Protein AF-A0AAW2T4B8-F1 (afdb_monomer_lite)

pLDDT: mean 74.79, std 23.9, range [29.56, 98.0]

Organism: Sesamum radiatum (NCBI:txid300843)

InterPro domains:
  IPR000860 Porphobilinogen deaminase [PTHR11557] (25-118)
  IPR022418 Porphobilinogen deaminase, C-terminal [PF03900] (37-109)
  IPR036803 Porphobilinogen deaminase, C-terminal domain superfamily [G3DSA:3.30.160.40] (32-118)
  IPR036803 Porphobilinogen deaminase, C-terminal domain superfamily [SSF54782] (31-118)

Sequence (119 aa):
INNQGFLGVFWGKSRLIEVFLLQSAYLASLNHEETRLAVACERAFLEKLEGPCRTPIAGYAHRDEDGNCIFKALVASPDGSRVLETSRRGPCAFDDMIKMGVDAGEELLSRAGPGFFNQ

Secondary structure (DSSP, 8-state):
---------B--SSS------S--SSGGGG--HHHHHHHHHHHHHHHHH---TT--EEEEEEE-TTS-EEEEEEEE-TTSS-EEEEEEEE---HHHHHHHHHHHHHHHHHHH-TTGGG-

Structure (mmCIF, N/CA/C/O backbone):
data_AF-A0AAW2T4B8-F1
#
_entry.id   AF-A0AAW2T4B8-F1
#
loop_
_atom_site.group_PDB
_atom_site.id
_atom_site.type_symbol
_atom_site.label_atom_id
_atom_site.label_alt_id
_atom_site.label_comp_id
_atom_site.label_asym_id
_atom_site.label_entity_id
_atom_site.label_seq_id
_atom_site.pdbx_PDB_ins_code
_atom_site.Cartn_x
_atom_site.Cartn_y
_atom_site.Cartn_z
_atom_site.occupancy
_atom_site.B_iso_or_equiv
_atom_site.auth_seq_id
_atom_site.auth_comp_id
_atom_site.auth_asym_id
_atom_site.auth_atom_id
_atom_site.pdbx_PDB_model_num
ATOM 1 N N . ILE A 1 1 ? 23.774 17.857 5.048 1.00 36.50 1 ILE A N 1
ATOM 2 C CA . ILE A 1 1 ? 23.460 17.264 3.727 1.00 36.50 1 ILE A CA 1
ATOM 3 C C . ILE A 1 1 ? 22.198 16.463 3.981 1.00 36.50 1 ILE A C 1
ATOM 5 O O . ILE A 1 1 ? 22.265 15.325 4.416 1.00 36.50 1 ILE A O 1
ATOM 9 N N . ASN A 1 2 ? 21.071 17.172 3.964 1.00 29.56 2 ASN A N 1
ATOM 10 C CA . ASN A 1 2 ? 19.817 16.733 4.566 1.00 29.56 2 ASN A CA 1
ATOM 11 C C . ASN A 1 2 ? 18.830 16.548 3.418 1.00 29.56 2 ASN A C 1
ATOM 13 O O . ASN A 1 2 ? 18.479 17.542 2.789 1.00 29.56 2 ASN A O 1
ATOM 17 N N . ASN A 1 3 ? 18.393 15.320 3.148 1.00 30.72 3 ASN A N 1
ATOM 18 C CA . ASN A 1 3 ? 17.196 15.098 2.345 1.00 30.72 3 ASN A CA 1
ATOM 19 C C . ASN A 1 3 ? 16.216 14.289 3.195 1.00 30.72 3 ASN A C 1
ATOM 21 O O . ASN A 1 3 ? 16.341 13.077 3.345 1.00 30.72 3 ASN A O 1
ATOM 25 N N . GLN A 1 4 ? 15.336 15.029 3.865 1.00 36.84 4 GLN A N 1
ATOM 26 C CA . GLN A 1 4 ? 14.303 14.522 4.758 1.00 36.84 4 GLN A CA 1
ATOM 27 C C . GLN A 1 4 ? 13.240 13.823 3.901 1.00 36.84 4 GLN A C 1
ATOM 29 O O . GLN A 1 4 ? 12.682 14.437 2.991 1.00 36.84 4 GLN A O 1
ATOM 34 N N . GLY A 1 5 ? 12.970 12.549 4.188 1.00 35.06 5 GLY A N 1
ATOM 35 C CA . GLY A 1 5 ? 11.849 11.816 3.610 1.00 35.06 5 GLY A CA 1
ATOM 36 C C . GLY A 1 5 ? 10.524 12.448 4.034 1.00 35.06 5 GLY A C 1
ATOM 37 O O . GLY A 1 5 ? 10.289 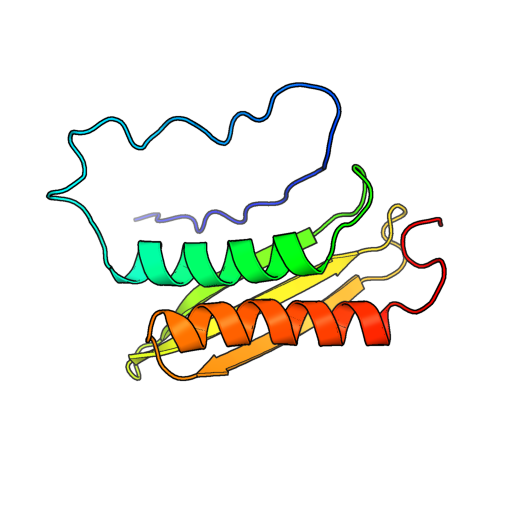12.682 5.219 1.00 35.06 5 GLY A O 1
ATOM 38 N N . PHE A 1 6 ? 9.667 12.749 3.063 1.00 31.91 6 PHE A N 1
ATOM 39 C CA . PHE A 1 6 ? 8.321 13.250 3.317 1.00 31.91 6 PHE A CA 1
ATOM 40 C C . PHE A 1 6 ? 7.401 12.060 3.614 1.00 31.91 6 PHE A C 1
ATOM 42 O O . PHE A 1 6 ? 7.073 11.281 2.725 1.00 31.91 6 PHE A O 1
ATOM 49 N N . LEU A 1 7 ? 7.008 11.905 4.879 1.00 36.38 7 LEU A N 1
ATOM 50 C CA . LEU A 1 7 ? 5.982 10.960 5.315 1.00 36.38 7 LEU A CA 1
ATOM 51 C C . LEU A 1 7 ? 4.624 11.681 5.226 1.00 36.38 7 LEU A C 1
ATOM 53 O O . LEU A 1 7 ? 4.324 12.547 6.047 1.00 36.38 7 LEU A O 1
ATOM 57 N N . GLY A 1 8 ? 3.831 11.398 4.193 1.00 40.66 8 GLY A N 1
ATOM 58 C CA . GLY A 1 8 ? 2.499 11.983 4.030 1.00 40.66 8 GLY A CA 1
ATOM 59 C C . GLY A 1 8 ? 1.464 11.249 4.883 1.00 40.66 8 GLY A C 1
ATOM 60 O O . GLY A 1 8 ? 1.119 10.112 4.582 1.00 40.66 8 GLY A O 1
ATOM 61 N N . VAL A 1 9 ? 0.954 11.891 5.936 1.00 36.97 9 VAL A N 1
ATOM 62 C CA . VAL A 1 9 ? -0.211 11.422 6.706 1.00 36.97 9 VAL A CA 1
ATOM 63 C C . VAL A 1 9 ? -1.426 12.216 6.226 1.00 36.97 9 VAL A C 1
ATOM 65 O O . VAL A 1 9 ? -1.450 13.436 6.377 1.00 36.97 9 VAL A O 1
ATOM 68 N N . PHE A 1 10 ? -2.429 11.553 5.645 1.00 36.44 10 PHE A N 1
ATOM 69 C CA . PHE A 1 10 ? -3.663 12.206 5.194 1.00 36.44 10 PHE A CA 1
ATOM 70 C C . PHE A 1 10 ? -4.830 11.918 6.150 1.00 36.44 10 PHE A C 1
ATOM 72 O O . PHE A 1 10 ? -5.087 10.774 6.512 1.00 36.44 10 PHE A O 1
ATOM 79 N N . TRP A 1 11 ? -5.548 12.977 6.537 1.00 30.56 11 TRP A N 1
ATOM 80 C CA . TRP A 1 11 ? -6.838 12.947 7.238 1.00 30.56 11 TRP A CA 1
ATOM 81 C C . TRP A 1 11 ? -7.934 13.355 6.241 1.00 30.56 11 TRP A C 1
ATOM 83 O O . TRP A 1 11 ? -7.798 14.359 5.543 1.00 30.56 11 TRP A O 1
ATOM 93 N N . GLY A 1 12 ? -9.014 12.586 6.127 1.00 35.47 12 GLY A N 1
ATOM 94 C CA . GLY A 1 12 ? -10.098 12.857 5.181 1.00 35.47 12 GLY A CA 1
ATOM 95 C C . GLY A 1 12 ? -11.135 13.930 5.588 1.00 35.47 12 GLY A C 1
ATOM 96 O O . GLY A 1 12 ? -11.140 14.519 6.667 1.00 35.47 12 GLY A O 1
ATOM 97 N N . LYS A 1 13 ? -12.033 14.179 4.626 1.00 45.03 13 LYS A N 1
ATOM 98 C CA . LYS A 1 13 ? -12.931 15.326 4.362 1.00 45.03 13 LYS A CA 1
ATOM 99 C C . LYS A 1 13 ? -13.627 16.031 5.541 1.00 45.03 13 LYS A C 1
ATOM 101 O O . LYS A 1 13 ? -14.573 15.528 6.143 1.00 45.03 13 LYS A O 1
ATOM 106 N N . SER A 1 14 ? -13.360 17.334 5.640 1.00 38.16 14 SER A N 1
ATOM 107 C CA . SER A 1 14 ? -14.323 18.402 5.290 1.00 38.16 14 SER A CA 1
ATOM 108 C C . SER A 1 14 ? -13.642 19.768 5.385 1.00 38.16 14 SER A C 1
ATOM 110 O O . SER A 1 14 ? -13.844 20.499 6.350 1.00 38.16 14 SER A O 1
ATOM 112 N N . ARG A 1 15 ? -12.804 20.069 4.386 1.00 35.19 15 ARG A N 1
ATOM 113 C CA . ARG A 1 15 ? -12.400 21.390 3.862 1.00 35.19 15 ARG A CA 1
ATOM 114 C C . ARG A 1 15 ? -11.106 21.180 3.074 1.00 35.19 15 ARG A C 1
ATOM 116 O O . ARG A 1 15 ? -10.115 20.759 3.644 1.00 35.19 15 ARG A O 1
ATOM 123 N N . LEU A 1 16 ? -11.184 21.479 1.778 1.00 31.80 16 LEU A N 1
ATOM 124 C CA . LEU A 1 16 ? -10.081 21.627 0.827 1.00 31.80 16 LEU A CA 1
ATOM 125 C C . LEU A 1 16 ? -9.227 20.371 0.580 1.00 31.80 16 LEU A C 1
ATOM 127 O O . LEU A 1 16 ? -8.310 20.030 1.315 1.00 31.80 16 LEU A O 1
ATOM 131 N N . ILE A 1 17 ? -9.508 19.717 -0.548 1.00 31.67 17 ILE A N 1
ATOM 132 C CA . ILE A 1 17 ? -8.518 18.917 -1.270 1.00 31.67 17 ILE A CA 1
ATOM 133 C C . ILE A 1 17 ? -7.462 19.912 -1.777 1.00 31.67 17 ILE A C 1
ATOM 135 O O . ILE A 1 17 ? -7.574 20.416 -2.887 1.00 31.67 17 ILE A O 1
ATOM 139 N N . GLU A 1 18 ? -6.460 20.233 -0.962 1.00 31.03 18 GLU A N 1
ATOM 140 C CA . GLU A 1 18 ? -5.208 20.839 -1.437 1.00 31.03 18 GLU A CA 1
ATOM 141 C C . GLU A 1 18 ? -4.158 19.743 -1.651 1.00 31.03 18 GLU A C 1
ATOM 143 O O . GLU A 1 18 ? -3.096 19.721 -1.041 1.00 31.03 18 GLU A O 1
ATOM 148 N N . VAL A 1 19 ? -4.469 18.794 -2.537 1.00 34.22 19 VAL A N 1
ATOM 149 C CA . VAL A 1 19 ? -3.447 17.928 -3.167 1.00 34.22 19 VAL A CA 1
ATOM 150 C C . VAL A 1 19 ? -3.503 18.030 -4.695 1.00 34.22 19 VAL A C 1
ATOM 152 O O . VAL A 1 19 ? -2.948 17.223 -5.430 1.00 34.22 19 VAL A O 1
ATOM 155 N N . PHE A 1 20 ? -4.164 19.068 -5.192 1.00 38.78 20 PHE A N 1
ATOM 156 C CA . PHE A 1 20 ? -3.938 19.607 -6.523 1.00 38.78 20 PHE A CA 1
ATOM 157 C C . PHE A 1 20 ? -3.485 21.039 -6.236 1.00 38.78 20 PHE A C 1
ATOM 159 O O . PHE A 1 20 ? -4.272 21.840 -5.754 1.00 38.78 20 PHE A O 1
ATOM 166 N N . LEU A 1 21 ? -2.200 21.370 -6.296 1.00 34.22 21 LEU A N 1
ATOM 167 C CA . LEU A 1 21 ? -1.573 21.843 -7.523 1.00 34.22 21 LEU A CA 1
ATOM 168 C C . LEU A 1 21 ? -0.059 21.994 -7.294 1.00 34.22 21 LEU A C 1
ATOM 170 O O . LEU A 1 21 ? 0.385 23.030 -6.818 1.00 34.22 21 LEU A O 1
ATOM 174 N N . LEU A 1 22 ? 0.745 21.018 -7.711 1.00 33.78 22 LEU A N 1
ATOM 175 C CA . LEU A 1 22 ? 2.120 21.273 -8.173 1.00 33.78 22 LEU A CA 1
ATOM 176 C C . LEU A 1 22 ? 2.451 20.363 -9.364 1.00 33.78 22 LEU A C 1
ATOM 178 O O . LEU A 1 22 ? 3.491 19.720 -9.425 1.00 33.78 22 LEU A O 1
ATOM 182 N N . GLN A 1 23 ? 1.550 20.304 -10.343 1.00 40.47 23 GLN A N 1
ATOM 183 C CA . GLN A 1 23 ? 1.861 19.720 -11.650 1.00 40.47 23 GLN A CA 1
ATOM 184 C C . GLN A 1 23 ? 1.360 20.640 -12.770 1.00 40.47 23 GLN A C 1
ATOM 186 O O . GLN A 1 23 ? 0.589 20.271 -13.648 1.00 40.47 23 GLN A O 1
ATOM 191 N N . SER A 1 24 ? 1.782 21.902 -12.714 1.00 33.28 24 SER A N 1
ATOM 192 C CA . SER A 1 24 ? 1.513 22.911 -13.736 1.00 33.28 24 SER A CA 1
ATOM 193 C C . SER A 1 24 ? 2.514 22.776 -14.882 1.00 33.28 24 SER A C 1
ATOM 195 O O . SER A 1 24 ? 3.565 23.395 -14.835 1.00 33.28 24 SER A O 1
ATOM 197 N N . ALA A 1 25 ? 2.181 21.957 -15.888 1.00 38.84 25 ALA A N 1
ATOM 198 C CA . ALA A 1 25 ? 2.579 22.015 -17.313 1.00 38.84 25 ALA A CA 1
ATOM 199 C C . ALA A 1 25 ? 4.071 22.182 -17.732 1.00 38.84 25 ALA A C 1
ATOM 201 O O . ALA A 1 25 ? 4.382 22.010 -18.905 1.00 38.84 25 ALA A O 1
ATOM 202 N N . TYR A 1 26 ? 5.000 22.447 -16.815 1.00 34.03 26 TYR A N 1
ATOM 203 C CA . TYR A 1 26 ? 6.432 22.681 -17.028 1.00 34.03 26 TYR A CA 1
ATOM 204 C C . TYR A 1 26 ? 7.277 21.458 -16.626 1.00 34.03 26 TYR A C 1
ATOM 206 O O . TYR A 1 26 ? 8.445 21.360 -16.983 1.00 34.03 26 TYR A O 1
ATOM 214 N N . LEU A 1 27 ? 6.678 20.504 -15.900 1.00 39.94 27 LEU A N 1
ATOM 215 C CA . LEU A 1 27 ? 7.351 19.334 -15.319 1.00 39.94 27 LEU A CA 1
ATOM 216 C C . LEU A 1 27 ? 7.335 18.088 -16.214 1.00 39.94 27 LEU A C 1
ATOM 218 O O . LEU A 1 27 ? 7.820 17.042 -15.800 1.00 39.94 27 LEU A O 1
ATOM 222 N N . ALA A 1 28 ? 6.808 18.158 -17.438 1.00 41.91 28 ALA A N 1
ATOM 223 C CA . ALA A 1 28 ? 6.830 17.007 -18.343 1.00 41.91 28 ALA A CA 1
ATOM 224 C C . ALA A 1 28 ? 8.266 16.578 -18.724 1.00 41.91 28 ALA A C 1
ATOM 226 O O . ALA A 1 28 ? 8.494 15.402 -18.991 1.00 41.91 28 ALA A O 1
ATOM 227 N N . SER A 1 29 ? 9.238 17.501 -18.675 1.00 42.94 29 SER A N 1
ATOM 228 C CA . SER A 1 29 ? 10.681 17.219 -18.797 1.00 42.94 29 SER A CA 1
ATOM 229 C C . SER A 1 29 ? 11.344 16.759 -17.486 1.00 42.94 29 SER A C 1
ATOM 231 O O . SER A 1 29 ? 12.500 16.351 -17.496 1.00 42.94 29 SER A O 1
ATOM 233 N N . LEU A 1 30 ? 10.605 16.803 -16.372 1.00 47.28 30 LEU A N 1
ATOM 234 C CA . LEU A 1 30 ? 10.967 16.364 -15.017 1.00 47.28 30 LEU A CA 1
ATOM 235 C C . LEU A 1 30 ? 10.114 15.160 -14.568 1.00 47.28 30 LEU A C 1
ATOM 237 O O . LEU A 1 30 ? 10.026 14.866 -13.376 1.00 47.28 30 LEU A O 1
ATOM 241 N N . ASN A 1 31 ? 9.463 14.469 -15.512 1.00 53.06 31 ASN A N 1
ATOM 242 C CA . ASN A 1 31 ? 8.697 13.254 -15.252 1.00 53.06 31 ASN A CA 1
ATOM 243 C C . ASN A 1 31 ? 9.647 12.137 -14.809 1.00 53.06 31 ASN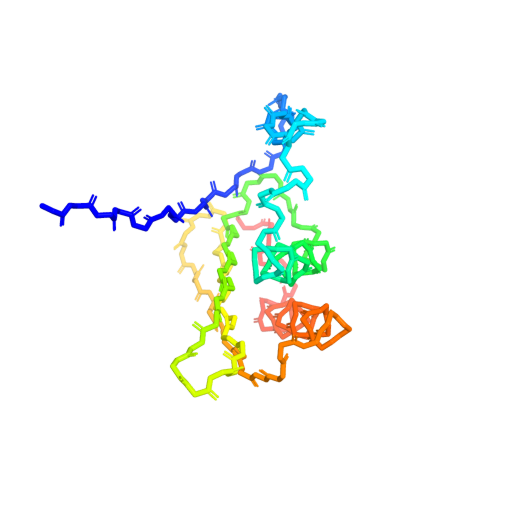 A C 1
ATOM 245 O O . ASN A 1 31 ? 10.163 11.374 -15.623 1.00 53.06 31 ASN A O 1
ATOM 249 N N . HIS A 1 32 ? 9.867 12.039 -13.502 1.00 70.12 32 HIS A N 1
ATOM 250 C CA . HIS A 1 32 ? 10.513 10.888 -12.900 1.00 70.12 32 HIS A CA 1
ATOM 251 C C . HIS A 1 32 ? 9.510 9.728 -12.937 1.00 70.12 32 HIS A C 1
ATOM 253 O O . HIS A 1 32 ? 8.533 9.708 -12.185 1.00 70.12 32 HIS A O 1
ATOM 259 N N . GLU A 1 33 ? 9.713 8.792 -13.865 1.00 80.19 33 GLU A N 1
ATOM 260 C CA . GLU A 1 33 ? 8.869 7.604 -14.056 1.00 80.19 33 GLU A CA 1
ATOM 261 C C . GLU A 1 33 ? 8.624 6.864 -12.733 1.00 80.19 33 GLU A C 1
ATOM 263 O O . GLU A 1 33 ? 7.498 6.475 -12.432 1.00 80.19 33 GLU A O 1
ATOM 268 N N . GLU A 1 34 ? 9.642 6.792 -11.877 1.00 80.12 34 GLU A N 1
ATOM 269 C CA . GLU A 1 34 ? 9.554 6.154 -10.562 1.00 80.12 34 GLU A CA 1
ATOM 270 C C . GLU A 1 34 ? 8.554 6.850 -9.629 1.00 80.12 34 GLU A C 1
ATOM 272 O O . GLU A 1 34 ? 7.797 6.182 -8.929 1.00 80.12 34 GLU A O 1
ATOM 277 N N . THR A 1 35 ? 8.479 8.184 -9.654 1.00 81.75 35 THR A N 1
ATOM 278 C CA . THR A 1 35 ? 7.496 8.930 -8.854 1.00 81.75 35 THR A CA 1
ATOM 279 C C . THR A 1 35 ? 6.086 8.692 -9.375 1.00 81.75 35 THR A C 1
ATOM 281 O O . THR A 1 35 ? 5.159 8.515 -8.588 1.00 81.75 35 THR A O 1
ATOM 284 N N . ARG A 1 36 ? 5.907 8.628 -10.700 1.00 87.81 36 ARG A N 1
ATOM 285 C CA . ARG A 1 36 ? 4.604 8.306 -11.298 1.00 87.81 36 ARG A CA 1
ATOM 286 C C . ARG A 1 36 ? 4.125 6.916 -10.873 1.00 87.81 36 ARG A C 1
ATOM 288 O O . ARG A 1 36 ? 2.951 6.752 -10.549 1.00 87.81 36 ARG A O 1
ATOM 295 N N . LEU A 1 37 ? 5.024 5.936 -10.881 1.00 91.31 37 LEU A N 1
ATOM 296 C CA . LEU A 1 37 ? 4.758 4.562 -10.459 1.00 91.31 37 LEU A CA 1
ATOM 297 C C . LEU A 1 37 ? 4.410 4.481 -8.968 1.00 91.31 37 LEU A C 1
ATOM 299 O O . LEU A 1 37 ? 3.408 3.862 -8.609 1.00 91.31 37 LEU A O 1
ATOM 303 N N . ALA A 1 38 ? 5.187 5.152 -8.115 1.00 88.06 38 ALA A N 1
ATOM 304 C CA . ALA A 1 38 ? 4.935 5.217 -6.678 1.00 88.06 38 ALA A CA 1
ATOM 305 C C . ALA A 1 38 ? 3.551 5.805 -6.363 1.00 88.06 38 ALA A C 1
ATOM 307 O O . ALA A 1 38 ? 2.743 5.168 -5.687 1.00 88.06 38 ALA A O 1
ATOM 308 N N . VAL A 1 39 ? 3.233 6.960 -6.957 1.00 88.81 39 VAL A N 1
ATOM 309 C CA . VAL A 1 39 ? 1.933 7.623 -6.788 1.00 88.81 39 VAL A CA 1
ATOM 310 C C . VAL A 1 39 ? 0.786 6.741 -7.287 1.00 88.81 39 VAL A C 1
ATOM 312 O O . VAL A 1 39 ? -0.277 6.722 -6.672 1.00 88.81 39 VAL A O 1
ATOM 315 N N . ALA A 1 40 ? 0.971 5.985 -8.374 1.00 92.88 40 ALA A N 1
ATOM 316 C CA . ALA A 1 40 ? -0.058 5.067 -8.864 1.00 92.88 40 ALA A CA 1
ATOM 317 C C . ALA A 1 40 ? -0.392 3.968 -7.838 1.00 92.88 40 ALA A C 1
ATOM 319 O O . ALA A 1 40 ? -1.568 3.708 -7.590 1.00 92.88 40 ALA A O 1
ATOM 320 N N . CYS A 1 41 ? 0.625 3.380 -7.198 1.00 93.50 41 CYS A N 1
ATOM 321 C CA . CYS A 1 41 ? 0.440 2.394 -6.129 1.00 93.50 41 CYS A CA 1
ATOM 322 C C . CYS A 1 41 ? -0.258 3.000 -4.905 1.00 93.50 41 CYS A C 1
ATOM 324 O O . CYS A 1 41 ? -1.252 2.461 -4.420 1.00 93.50 41 CYS A O 1
ATOM 326 N N . GLU A 1 42 ? 0.230 4.145 -4.424 1.00 91.75 42 GLU A N 1
ATOM 327 C CA . GLU A 1 42 ? -0.321 4.831 -3.248 1.00 91.75 42 GLU A CA 1
ATOM 328 C C . GLU A 1 42 ? -1.788 5.222 -3.450 1.00 91.75 42 GLU A C 1
ATOM 330 O O . GLU A 1 42 ? -2.620 5.023 -2.565 1.00 91.75 42 GLU A O 1
ATOM 335 N N . ARG A 1 43 ? -2.136 5.727 -4.639 1.00 92.00 43 ARG A N 1
ATOM 336 C CA . ARG A 1 43 ? -3.520 6.067 -4.982 1.00 92.00 43 ARG A CA 1
ATOM 337 C C . ARG A 1 43 ? -4.419 4.843 -5.035 1.00 92.00 43 ARG A C 1
ATOM 339 O O . ARG A 1 43 ? -5.492 4.885 -4.446 1.00 92.00 43 ARG A O 1
ATOM 346 N N . ALA A 1 44 ? -3.980 3.769 -5.689 1.00 93.62 44 ALA A N 1
ATOM 347 C CA . ALA A 1 44 ? -4.753 2.534 -5.774 1.00 93.62 44 ALA A CA 1
ATOM 348 C C . ALA A 1 44 ? -5.043 1.944 -4.381 1.00 93.62 44 ALA A C 1
ATOM 350 O O . ALA A 1 44 ? -6.150 1.479 -4.112 1.00 93.62 44 ALA A O 1
ATOM 351 N N . PHE A 1 45 ? -4.075 2.038 -3.466 1.00 93.44 45 PHE A N 1
ATOM 352 C CA . PHE A 1 45 ? -4.245 1.669 -2.062 1.00 93.44 45 PHE A CA 1
ATOM 353 C C . PHE A 1 45 ? -5.287 2.529 -1.332 1.00 93.44 45 PHE A C 1
ATOM 355 O O . PHE A 1 45 ? -6.192 1.997 -0.687 1.00 93.44 45 PHE A O 1
ATOM 362 N N . LEU A 1 46 ? -5.185 3.857 -1.444 1.00 89.25 46 LEU A N 1
ATOM 363 C CA . LEU A 1 46 ? -6.125 4.782 -0.801 1.00 89.25 46 LEU A CA 1
ATOM 364 C C . LEU A 1 46 ? -7.548 4.635 -1.351 1.00 89.25 46 LEU A C 1
ATOM 366 O O . LEU A 1 46 ? -8.507 4.645 -0.581 1.00 89.25 46 LEU A O 1
ATOM 370 N N . GLU A 1 47 ? -7.677 4.479 -2.669 1.00 89.94 47 GLU A N 1
ATOM 371 C CA . GLU A 1 47 ? -8.951 4.234 -3.347 1.00 89.94 47 GLU A CA 1
ATOM 372 C C . GLU A 1 47 ? -9.581 2.921 -2.878 1.00 89.94 47 GLU A C 1
ATOM 374 O O . GLU A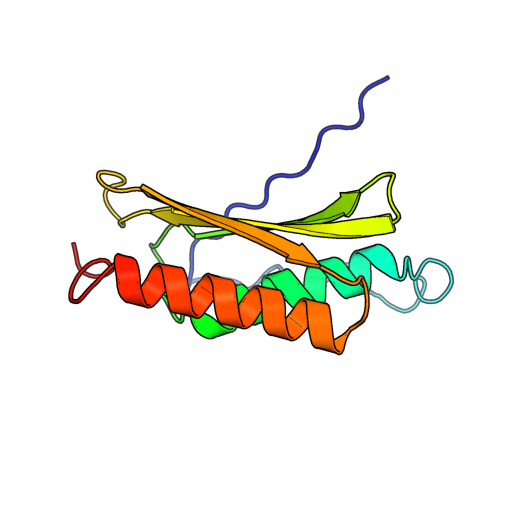 1 47 ? -10.795 2.857 -2.724 1.00 89.94 47 GLU A O 1
ATOM 379 N N . LYS A 1 48 ? -8.776 1.896 -2.566 1.00 91.19 48 LYS A N 1
ATOM 380 C CA . LYS A 1 48 ? -9.300 0.626 -2.059 1.00 91.19 48 LYS A CA 1
ATOM 381 C C . LYS A 1 48 ? -9.879 0.727 -0.648 1.00 91.19 48 LYS A C 1
ATOM 383 O O . LYS A 1 48 ? -10.850 0.034 -0.354 1.00 91.19 48 LYS A O 1
ATOM 388 N N . LEU A 1 49 ? -9.279 1.530 0.230 1.00 85.12 49 LEU A N 1
ATOM 389 C CA . LEU A 1 49 ? -9.642 1.561 1.650 1.00 85.12 49 LEU A CA 1
ATOM 390 C C . LEU A 1 49 ? -10.946 2.310 1.954 1.00 85.12 49 LEU A C 1
ATOM 392 O O . LEU A 1 49 ? -11.535 2.032 2.994 1.00 85.12 49 LEU A O 1
ATOM 396 N N . GLU A 1 50 ? -11.366 3.256 1.101 1.00 73.62 50 GLU A N 1
ATOM 397 C CA . GLU A 1 50 ? -12.585 4.085 1.244 1.00 73.62 50 GLU A CA 1
ATOM 398 C C . GLU A 1 50 ? -12.947 4.465 2.702 1.00 73.62 50 GLU A C 1
ATOM 400 O O . GLU A 1 50 ? -14.104 4.425 3.125 1.00 73.62 50 GLU A O 1
ATOM 405 N N . GLY A 1 51 ? -11.938 4.821 3.503 1.00 64.38 51 GLY A N 1
ATOM 406 C CA . GLY A 1 51 ? -12.100 5.041 4.936 1.00 64.38 51 GLY A CA 1
ATOM 407 C C . GLY A 1 51 ? -12.803 6.364 5.279 1.00 64.38 51 GLY A C 1
ATOM 408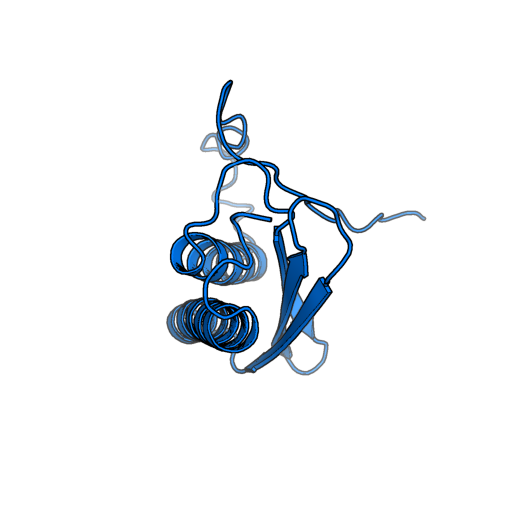 O O . GLY A 1 51 ? -12.760 7.331 4.507 1.00 64.38 51 GLY A O 1
ATOM 409 N N . PRO A 1 52 ? -13.415 6.467 6.473 1.00 66.00 52 PRO A N 1
ATOM 410 C CA . PRO A 1 52 ? -13.876 7.726 7.021 1.00 66.00 52 PRO A CA 1
ATOM 411 C C . PRO A 1 52 ? -12.768 8.765 7.088 1.00 66.00 52 PRO A C 1
ATOM 413 O O . PRO A 1 52 ? -11.575 8.504 7.203 1.00 66.00 52 PRO A O 1
ATOM 416 N N . CYS A 1 53 ? -13.220 10.003 7.133 1.00 66.19 53 CYS A N 1
ATOM 417 C CA . CYS A 1 53 ? -12.399 11.194 7.083 1.00 66.19 53 CYS A CA 1
ATOM 418 C C . CYS A 1 53 ? -11.419 11.358 8.261 1.00 66.19 53 CYS A C 1
ATOM 420 O O . CYS A 1 53 ? -10.590 12.254 8.275 1.00 66.19 53 CYS A O 1
ATOM 422 N N . ARG A 1 54 ? -11.495 10.502 9.273 1.00 66.31 54 ARG A N 1
ATOM 423 C CA . ARG A 1 54 ? -10.653 10.587 10.470 1.00 66.31 54 ARG A CA 1
ATOM 424 C C . ARG A 1 54 ? -9.751 9.381 10.652 1.00 66.31 54 ARG A C 1
ATOM 426 O O . ARG A 1 54 ? -9.093 9.273 11.675 1.00 66.31 54 ARG A O 1
ATOM 433 N N . THR A 1 55 ? -9.735 8.470 9.688 1.00 73.38 55 THR A N 1
ATOM 434 C CA . THR A 1 55 ? -8.894 7.284 9.757 1.00 73.38 55 THR A CA 1
ATOM 435 C C . THR A 1 55 ? -7.479 7.642 9.308 1.00 73.38 55 THR A C 1
ATOM 437 O O . THR A 1 55 ? -7.309 8.045 8.155 1.00 73.38 55 THR A O 1
ATOM 440 N N . PRO A 1 56 ? -6.458 7.488 10.171 1.00 83.62 56 PRO A N 1
ATOM 441 C CA . PRO A 1 56 ? -5.076 7.678 9.761 1.00 83.62 56 PRO A CA 1
ATOM 442 C C . PRO A 1 56 ? -4.667 6.548 8.811 1.00 83.62 56 PRO A C 1
ATOM 444 O O . PRO A 1 56 ? -4.626 5.380 9.199 1.00 83.62 56 PRO A O 1
ATOM 447 N N . ILE A 1 57 ? -4.378 6.902 7.561 1.00 86.81 57 ILE A N 1
ATOM 448 C CA . ILE A 1 57 ? -3.925 5.979 6.518 1.00 86.81 57 ILE A CA 1
ATOM 449 C C . ILE A 1 57 ? -2.615 6.527 5.949 1.00 86.81 57 ILE A C 1
ATOM 451 O O . ILE A 1 57 ? -2.525 7.719 5.644 1.00 86.81 57 ILE A O 1
ATOM 455 N N . ALA A 1 58 ? -1.608 5.668 5.793 1.00 87.69 58 ALA A N 1
ATOM 456 C CA . ALA A 1 58 ? -0.366 6.019 5.112 1.00 87.69 58 ALA A CA 1
ATOM 457 C C . ALA A 1 58 ? 0.037 4.924 4.120 1.00 87.69 58 ALA A C 1
ATOM 459 O O . ALA A 1 58 ? -0.120 3.735 4.389 1.00 87.69 58 ALA A O 1
ATOM 460 N N . GLY A 1 59 ? 0.573 5.341 2.978 1.00 87.31 59 GLY A N 1
ATOM 461 C CA . GLY A 1 59 ? 1.164 4.479 1.962 1.00 87.31 59 GLY A CA 1
ATOM 462 C C . GLY A 1 59 ? 2.428 5.143 1.431 1.00 87.31 59 GLY A C 1
ATOM 463 O O . GLY A 1 59 ? 2.438 6.356 1.242 1.00 87.31 59 GLY A O 1
ATOM 464 N N . TYR A 1 60 ? 3.488 4.365 1.238 1.00 89.69 60 TYR A N 1
ATOM 465 C CA . TYR A 1 60 ? 4.761 4.845 0.712 1.00 89.69 60 TYR A CA 1
ATOM 466 C C . TYR A 1 60 ? 5.354 3.825 -0.251 1.00 89.69 60 TYR A C 1
ATOM 468 O O . TYR A 1 60 ? 5.664 2.696 0.149 1.00 89.69 60 TYR A O 1
ATOM 476 N N . ALA A 1 61 ? 5.507 4.227 -1.510 1.00 88.56 61 ALA A N 1
ATOM 477 C CA . ALA A 1 61 ? 6.130 3.423 -2.549 1.00 88.56 61 ALA A CA 1
ATOM 478 C C . ALA A 1 61 ? 7.483 4.003 -2.983 1.00 88.56 61 ALA A C 1
ATOM 480 O O . ALA A 1 61 ? 7.632 5.206 -3.188 1.00 88.56 61 ALA A O 1
ATOM 481 N N . HIS A 1 62 ? 8.477 3.138 -3.175 1.00 86.31 62 HIS A N 1
ATOM 482 C CA . HIS A 1 62 ? 9.772 3.519 -3.735 1.00 86.31 62 HIS A CA 1
ATOM 483 C C . HIS A 1 62 ? 10.432 2.345 -4.457 1.00 86.31 62 HIS A C 1
ATOM 485 O O . HIS A 1 62 ? 10.087 1.188 -4.228 1.00 86.31 62 HIS A O 1
ATOM 491 N N . ARG A 1 63 ? 11.420 2.634 -5.303 1.00 88.62 63 ARG A N 1
ATOM 492 C CA . ARG A 1 63 ? 12.278 1.610 -5.903 1.00 88.62 63 ARG A CA 1
ATOM 493 C C . ARG A 1 63 ? 13.453 1.287 -4.977 1.00 88.6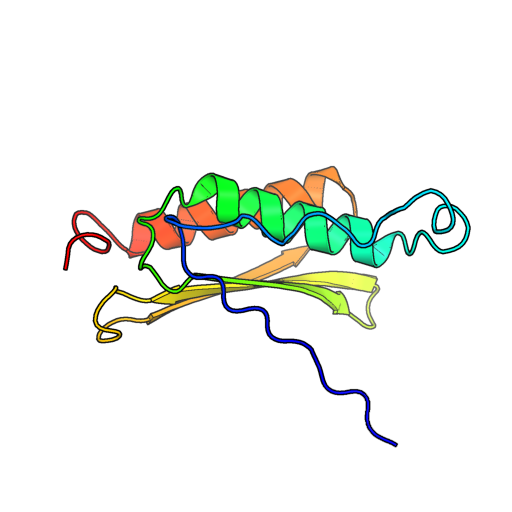2 63 ARG A C 1
ATOM 495 O O . ARG A 1 63 ? 13.961 2.183 -4.302 1.00 88.62 63 ARG A O 1
ATOM 502 N N . ASP A 1 64 ? 13.837 0.020 -4.888 1.00 88.94 64 ASP A N 1
ATOM 503 C CA . ASP A 1 64 ? 15.028 -0.441 -4.172 1.00 88.94 64 ASP A CA 1
ATOM 504 C C . ASP A 1 64 ? 16.258 -0.520 -5.097 1.00 88.94 64 ASP A C 1
ATOM 506 O O . ASP A 1 64 ? 16.165 -0.325 -6.310 1.00 88.94 64 ASP A O 1
ATOM 510 N N . GLU A 1 65 ? 17.427 -0.789 -4.513 1.00 88.38 65 GLU A N 1
ATOM 511 C CA . GLU A 1 65 ? 18.702 -0.889 -5.243 1.00 88.38 65 GLU A CA 1
ATOM 512 C C . GLU A 1 65 ? 18.732 -2.067 -6.234 1.00 88.38 65 GLU A C 1
ATOM 514 O O . GLU A 1 65 ? 19.423 -1.999 -7.249 1.00 88.38 65 GLU A O 1
ATOM 519 N N . ASP A 1 66 ? 17.927 -3.108 -5.989 1.00 90.56 66 ASP A N 1
ATOM 520 C CA . ASP A 1 66 ? 17.766 -4.268 -6.875 1.00 90.56 66 ASP A CA 1
ATOM 521 C C . ASP A 1 66 ? 16.812 -3.975 -8.051 1.00 90.56 66 ASP A C 1
ATOM 523 O O . ASP A 1 66 ? 16.568 -4.830 -8.906 1.00 90.56 66 ASP A O 1
ATOM 527 N N . GLY A 1 67 ? 16.244 -2.768 -8.097 1.00 88.56 67 GLY A N 1
ATOM 528 C CA . GLY A 1 67 ? 15.336 -2.315 -9.137 1.00 88.56 67 GLY A CA 1
ATOM 529 C C . GLY A 1 67 ? 13.881 -2.750 -8.955 1.00 88.56 67 GLY A C 1
ATOM 530 O O . GLY A 1 67 ? 13.085 -2.486 -9.861 1.00 88.56 67 GLY A O 1
ATOM 531 N N . ASN A 1 68 ? 13.524 -3.361 -7.822 1.00 93.31 68 ASN A N 1
ATOM 532 C CA . ASN A 1 68 ? 12.150 -3.716 -7.468 1.00 93.31 68 ASN A CA 1
ATOM 533 C C . ASN A 1 68 ? 11.442 -2.545 -6.793 1.00 93.31 68 ASN A C 1
ATOM 535 O O . ASN A 1 68 ? 12.058 -1.690 -6.164 1.00 93.31 68 ASN A O 1
ATOM 539 N N . CYS A 1 69 ? 10.121 -2.537 -6.871 1.00 92.69 69 CYS A N 1
ATOM 540 C CA . CYS A 1 69 ? 9.298 -1.568 -6.181 1.00 92.69 69 CYS A CA 1
ATOM 541 C C . CYS A 1 69 ? 8.857 -2.138 -4.837 1.00 92.69 69 CYS A C 1
ATOM 543 O O . CYS A 1 69 ? 8.349 -3.255 -4.753 1.00 92.69 69 CYS A O 1
ATOM 545 N N . ILE A 1 70 ? 9.072 -1.351 -3.791 1.00 94.06 70 ILE A N 1
ATOM 546 C CA . ILE A 1 70 ? 8.663 -1.609 -2.420 1.00 94.06 70 ILE A CA 1
ATOM 547 C C . ILE A 1 70 ? 7.491 -0.696 -2.111 1.00 94.06 70 ILE A C 1
ATOM 549 O O . ILE A 1 70 ? 7.581 0.514 -2.303 1.00 94.06 70 ILE A O 1
ATOM 553 N N . PHE A 1 71 ? 6.415 -1.269 -1.588 1.00 94.69 71 PHE A N 1
ATOM 554 C CA . PHE A 1 71 ? 5.292 -0.520 -1.048 1.00 94.69 71 PHE A CA 1
ATOM 555 C C . PHE A 1 71 ? 5.106 -0.874 0.421 1.00 94.69 71 PHE A C 1
ATOM 557 O O . PHE A 1 71 ? 5.059 -2.049 0.778 1.00 94.69 71 PHE A O 1
ATOM 564 N N . LYS A 1 72 ? 5.011 0.133 1.284 1.00 92.81 72 LYS A N 1
ATOM 565 C CA . LYS A 1 72 ? 4.680 -0.019 2.704 1.00 92.81 72 LYS A CA 1
ATOM 566 C C . LYS A 1 72 ? 3.404 0.745 2.982 1.00 92.81 72 LYS A C 1
ATOM 568 O O . LYS A 1 72 ? 3.264 1.879 2.530 1.00 92.81 72 LYS A O 1
ATOM 573 N N . ALA A 1 73 ? 2.498 0.140 3.731 1.00 91.56 73 ALA A N 1
ATOM 574 C CA . ALA A 1 73 ? 1.200 0.727 3.995 1.00 91.56 73 ALA A CA 1
ATOM 575 C C . ALA A 1 73 ? 0.762 0.465 5.431 1.00 91.56 73 ALA A C 1
ATOM 577 O O . ALA A 1 73 ? 1.079 -0.580 6.002 1.00 91.56 73 ALA A O 1
ATOM 578 N N . LEU A 1 74 ? 0.016 1.405 6.002 1.00 91.56 74 LEU A N 1
ATOM 579 C CA . LEU A 1 74 ? -0.572 1.258 7.321 1.00 91.56 74 LEU A CA 1
ATOM 580 C C . LEU A 1 74 ? -1.936 1.933 7.422 1.00 91.56 74 LEU A C 1
ATOM 582 O O . LEU A 1 74 ? -2.213 2.935 6.760 1.00 91.56 74 LEU A O 1
ATOM 586 N N . VAL A 1 75 ? -2.766 1.394 8.307 1.00 89.75 75 VAL A N 1
ATOM 587 C CA . VAL A 1 75 ? -4.038 1.977 8.718 1.00 89.75 75 VAL A CA 1
ATOM 588 C C . VAL A 1 75 ? -4.165 1.905 10.234 1.00 89.75 75 VAL A C 1
ATOM 590 O O . VAL A 1 75 ? -3.889 0.869 10.840 1.00 89.75 75 VAL A O 1
ATOM 593 N N . ALA A 1 76 ? -4.578 3.004 10.856 1.00 87.94 76 ALA A N 1
ATOM 594 C CA . ALA A 1 76 ? -4.854 3.060 12.285 1.00 87.94 76 ALA A CA 1
ATOM 595 C C . ALA A 1 76 ? -6.353 3.243 12.551 1.00 87.94 76 ALA A C 1
ATOM 597 O O . ALA A 1 76 ? -7.079 3.808 11.728 1.00 87.94 76 ALA A O 1
ATOM 598 N N . SER A 1 77 ? -6.824 2.770 13.703 1.00 85.88 77 SER A N 1
ATOM 599 C CA . SER A 1 77 ? -8.162 3.096 14.193 1.00 85.88 77 SER A CA 1
ATOM 600 C C . SER A 1 77 ? -8.266 4.605 14.479 1.00 85.88 77 SER A C 1
ATOM 602 O O . SER A 1 77 ? -7.243 5.250 14.731 1.00 85.88 77 SER A O 1
ATOM 604 N N . PRO A 1 78 ? -9.471 5.206 14.442 1.00 81.25 78 PRO A N 1
ATOM 605 C CA . PRO A 1 78 ? -9.635 6.648 14.661 1.00 81.25 78 PRO A CA 1
ATOM 606 C C . PRO A 1 78 ? -9.115 7.140 16.023 1.00 81.25 78 PRO A C 1
ATOM 608 O O . PRO A 1 78 ? -8.660 8.277 16.137 1.00 81.25 78 PRO A O 1
ATOM 611 N N . ASP A 1 79 ? -9.160 6.280 17.042 1.00 81.44 79 ASP A N 1
ATOM 612 C CA . ASP A 1 79 ? -8.632 6.514 18.391 1.00 81.44 79 ASP A CA 1
ATOM 613 C C . ASP A 1 79 ? -7.129 6.185 18.539 1.00 81.44 79 ASP A C 1
ATOM 615 O O . ASP A 1 79 ? -6.539 6.441 19.588 1.00 81.44 79 ASP A O 1
ATOM 619 N N . GLY A 1 80 ? -6.503 5.611 17.506 1.00 81.88 80 GLY A N 1
ATOM 620 C CA . GLY A 1 80 ? -5.104 5.182 17.501 1.00 81.88 80 GLY A CA 1
ATOM 621 C C . GLY A 1 80 ? -4.797 3.932 18.335 1.00 81.88 80 GLY A C 1
ATOM 622 O O . GLY A 1 80 ? -3.628 3.570 18.456 1.00 81.88 80 GLY A O 1
ATOM 623 N N . SER A 1 81 ? -5.801 3.256 18.906 1.00 86.56 81 SER A N 1
ATOM 624 C CA . SER A 1 81 ? -5.600 2.066 19.749 1.00 86.56 81 SER A CA 1
ATOM 625 C C . SER A 1 81 ? -5.124 0.837 18.969 1.00 86.56 81 SER A C 1
ATOM 627 O O . SER A 1 81 ? -4.505 -0.066 19.539 1.00 86.56 81 SER A O 1
ATOM 629 N N . ARG A 1 82 ? -5.391 0.792 17.660 1.00 89.06 82 ARG A N 1
ATOM 630 C CA . ARG A 1 82 ? -4.994 -0.295 16.762 1.00 89.06 82 ARG A CA 1
ATOM 631 C C . ARG A 1 82 ? -4.298 0.268 15.535 1.00 89.06 82 ARG A C 1
ATOM 633 O O . ARG A 1 82 ? -4.813 1.170 14.886 1.00 89.06 82 ARG A O 1
ATOM 640 N N . VAL A 1 83 ? -3.168 -0.331 15.174 1.00 90.38 83 VAL A N 1
ATOM 641 C CA . VAL A 1 83 ? -2.423 -0.029 13.945 1.00 90.38 83 VAL A CA 1
ATOM 642 C C . VAL A 1 83 ? -2.200 -1.336 13.195 1.00 90.38 83 VAL A C 1
ATOM 644 O O . VAL A 1 83 ? -1.787 -2.335 13.785 1.00 90.38 83 VAL A O 1
ATOM 647 N N . LEU A 1 84 ? -2.509 -1.343 11.903 1.00 92.94 84 LEU A N 1
ATOM 648 C CA . LEU A 1 84 ? -2.281 -2.466 11.006 1.00 92.94 84 LEU A CA 1
ATOM 649 C C . LEU A 1 84 ? -1.343 -2.023 9.896 1.00 92.94 84 LEU A C 1
ATOM 651 O O . LEU A 1 84 ? -1.616 -1.044 9.213 1.00 92.94 84 LEU A O 1
ATOM 655 N N . GLU A 1 85 ? -0.267 -2.774 9.706 1.00 94.56 85 GLU A N 1
ATOM 656 C CA . GLU A 1 85 ? 0.755 -2.495 8.702 1.00 94.56 85 GLU A CA 1
ATOM 657 C C . GLU A 1 85 ? 0.885 -3.670 7.735 1.00 94.56 85 GLU A C 1
ATOM 659 O O . GLU A 1 85 ? 0.662 -4.830 8.108 1.00 94.56 85 GLU A O 1
ATOM 664 N N . THR A 1 86 ? 1.262 -3.373 6.496 1.00 96.12 86 THR A N 1
ATOM 665 C CA . THR A 1 86 ? 1.601 -4.365 5.477 1.00 96.12 86 THR A CA 1
ATOM 666 C C . THR A 1 86 ? 2.678 -3.834 4.528 1.00 96.12 86 THR A C 1
ATOM 668 O O . THR A 1 86 ? 2.948 -2.631 4.469 1.00 96.12 86 THR A O 1
ATOM 671 N N . SER A 1 87 ? 3.328 -4.733 3.788 1.00 96.25 87 SER A N 1
ATOM 672 C CA . SER A 1 87 ? 4.281 -4.356 2.744 1.00 96.25 87 SER A CA 1
ATOM 673 C C . SER A 1 87 ? 4.241 -5.297 1.545 1.00 96.25 87 SER A C 1
ATOM 675 O O . SER A 1 87 ? 3.838 -6.457 1.657 1.00 96.25 87 SER A O 1
ATOM 677 N N . ARG A 1 88 ? 4.655 -4.782 0.387 1.00 97.50 88 ARG A N 1
ATOM 678 C CA . ARG A 1 88 ? 4.784 -5.501 -0.881 1.00 97.50 88 ARG A CA 1
ATOM 679 C C . ARG A 1 88 ? 6.127 -5.206 -1.524 1.00 97.50 88 ARG A C 1
ATOM 681 O O . ARG A 1 88 ? 6.691 -4.129 -1.343 1.00 97.50 88 ARG A O 1
ATOM 688 N N . ARG A 1 89 ? 6.607 -6.181 -2.289 1.00 96.69 89 ARG A N 1
ATOM 689 C CA . ARG A 1 89 ? 7.769 -6.071 -3.166 1.00 96.69 89 ARG A CA 1
ATOM 690 C C . ARG A 1 89 ? 7.415 -6.702 -4.501 1.00 96.69 89 ARG A C 1
ATOM 692 O O . ARG A 1 89 ? 6.907 -7.822 -4.515 1.00 96.69 89 ARG A O 1
ATOM 699 N N . GLY A 1 90 ? 7.694 -6.014 -5.598 1.00 95.75 90 GLY A N 1
ATOM 700 C CA . GLY A 1 90 ? 7.375 -6.525 -6.924 1.00 95.75 90 GLY A CA 1
ATOM 701 C C . GLY A 1 90 ? 7.972 -5.704 -8.062 1.00 95.75 90 GLY A C 1
ATOM 702 O O . GLY A 1 90 ? 8.744 -4.774 -7.819 1.00 95.75 90 GLY A O 1
ATOM 703 N N . PRO A 1 91 ? 7.632 -6.048 -9.313 1.00 95.75 91 PRO A N 1
ATOM 704 C CA . PRO A 1 91 ? 8.094 -5.319 -10.485 1.00 95.75 91 PRO A CA 1
ATOM 705 C C . PRO A 1 91 ? 7.639 -3.855 -10.475 1.00 95.75 91 PRO A C 1
ATOM 707 O O . PRO A 1 91 ? 6.522 -3.535 -10.076 1.00 95.75 91 PRO A O 1
ATOM 710 N N . CYS A 1 92 ? 8.490 -2.966 -10.988 1.00 91.19 92 CYS A N 1
ATOM 711 C CA . CYS A 1 92 ? 8.177 -1.548 -11.172 1.00 91.19 92 CYS A CA 1
ATOM 712 C C . CYS A 1 92 ? 7.447 -1.264 -12.496 1.00 91.19 92 CYS A C 1
ATOM 714 O O . CYS A 1 92 ? 7.780 -0.312 -13.196 1.00 91.19 92 CYS A O 1
ATOM 716 N N . ALA A 1 93 ? 6.471 -2.091 -12.873 1.00 94.94 93 ALA A N 1
ATOM 717 C CA . ALA A 1 93 ? 5.590 -1.792 -13.999 1.00 94.94 93 ALA A CA 1
ATOM 718 C C . ALA A 1 93 ? 4.300 -1.138 -13.494 1.00 94.94 93 ALA A C 1
ATOM 720 O O . ALA A 1 93 ? 3.829 -1.437 -12.400 1.00 94.94 93 ALA A O 1
ATOM 721 N N . PHE A 1 94 ? 3.707 -0.254 -14.295 1.00 92.62 94 PHE A N 1
ATOM 722 C CA . PHE A 1 94 ? 2.537 0.532 -13.887 1.00 92.62 94 PHE A CA 1
ATOM 723 C C . PHE A 1 94 ? 1.370 -0.332 -13.382 1.00 92.62 94 PHE A C 1
ATOM 725 O O . PHE A 1 94 ? 0.826 -0.064 -12.312 1.00 92.62 94 PHE A O 1
ATOM 732 N N . ASP A 1 95 ? 1.040 -1.408 -14.098 1.00 96.69 95 ASP A N 1
ATOM 733 C CA . ASP A 1 95 ? -0.038 -2.319 -13.701 1.00 96.69 95 ASP A CA 1
ATOM 734 C C . ASP A 1 95 ? 0.295 -3.099 -12.423 1.00 96.69 95 ASP A C 1
ATOM 736 O O . ASP A 1 95 ? -0.590 -3.363 -11.611 1.00 96.69 95 ASP A O 1
ATOM 740 N N . ASP A 1 96 ? 1.566 -3.451 -12.214 1.00 97.06 96 ASP A N 1
ATOM 741 C CA . ASP A 1 96 ? 2.010 -4.158 -11.010 1.00 97.06 96 ASP A CA 1
ATOM 742 C C . ASP A 1 96 ? 1.986 -3.240 -9.784 1.00 97.06 96 ASP A C 1
ATOM 744 O O . ASP A 1 96 ? 1.562 -3.661 -8.709 1.00 97.06 96 ASP A O 1
ATOM 748 N N . MET A 1 97 ? 2.328 -1.961 -9.955 1.00 96.25 97 MET A N 1
ATOM 749 C CA . MET A 1 97 ? 2.192 -0.939 -8.914 1.00 96.25 97 MET A CA 1
ATOM 750 C C . MET A 1 97 ? 0.738 -0.762 -8.477 1.00 96.25 97 MET A C 1
ATOM 752 O O . MET A 1 97 ? 0.452 -0.751 -7.281 1.00 96.25 97 MET A O 1
ATOM 756 N N . ILE A 1 98 ? -0.196 -0.680 -9.428 1.00 97.12 98 ILE A N 1
ATOM 757 C CA . ILE A 1 98 ? -1.629 -0.599 -9.112 1.00 97.12 98 ILE A CA 1
ATOM 758 C C . ILE A 1 98 ? -2.079 -1.853 -8.357 1.00 97.12 98 ILE A C 1
ATOM 760 O O . ILE A 1 98 ? -2.716 -1.735 -7.310 1.00 97.12 98 ILE A O 1
ATOM 764 N N . LYS A 1 99 ? -1.714 -3.049 -8.840 1.00 97.94 99 LYS A N 1
ATOM 765 C CA . LYS A 1 99 ? -2.063 -4.316 -8.177 1.00 97.94 99 LYS A CA 1
ATOM 766 C C . LYS A 1 99 ? -1.523 -4.387 -6.752 1.00 97.94 99 LYS A C 1
ATOM 768 O O . LYS A 1 99 ? -2.265 -4.785 -5.864 1.00 97.94 99 LYS A O 1
ATOM 773 N N . MET A 1 100 ? -0.273 -3.979 -6.518 1.00 97.81 100 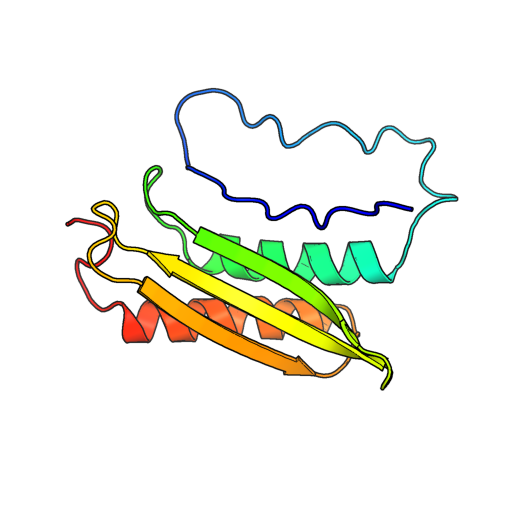MET A N 1
ATOM 774 C CA . MET A 1 100 ? 0.311 -3.954 -5.172 1.00 97.81 100 MET A CA 1
ATOM 775 C C . MET A 1 100 ? -0.458 -3.028 -4.227 1.00 97.81 100 MET A C 1
ATOM 777 O O . MET A 1 100 ? -0.699 -3.403 -3.080 1.00 97.81 100 MET A O 1
ATOM 781 N N . GLY A 1 101 ? -0.867 -1.849 -4.703 1.00 96.44 101 GLY A N 1
ATOM 782 C CA . GLY A 1 101 ? -1.677 -0.917 -3.919 1.00 96.44 101 GLY A CA 1
ATOM 783 C C . GLY A 1 101 ? -3.045 -1.497 -3.553 1.00 96.44 101 GLY A C 1
ATOM 784 O O . GLY A 1 101 ? -3.428 -1.488 -2.383 1.00 96.44 101 GLY A O 1
ATOM 785 N N . VAL A 1 102 ? -3.753 -2.057 -4.540 1.00 97.31 102 VAL A N 1
ATOM 786 C CA . VAL A 1 102 ? -5.062 -2.706 -4.341 1.00 97.31 102 VAL A CA 1
ATOM 787 C C . VAL A 1 102 ? -4.960 -3.870 -3.358 1.00 97.31 102 VAL A C 1
ATOM 789 O O . VAL A 1 102 ? -5.723 -3.923 -2.396 1.00 97.31 102 VAL A O 1
ATOM 792 N N . ASP A 1 103 ? -4.000 -4.769 -3.565 1.00 98.00 103 ASP A N 1
ATOM 793 C CA . ASP A 1 103 ? -3.821 -5.975 -2.755 1.00 98.00 103 ASP A CA 1
ATOM 794 C C . ASP A 1 103 ? -3.468 -5.642 -1.295 1.00 98.00 103 ASP A C 1
ATOM 796 O O . ASP A 1 103 ? -4.029 -6.215 -0.360 1.00 98.00 103 ASP A O 1
ATOM 800 N N . ALA A 1 104 ? -2.607 -4.644 -1.073 1.00 97.12 104 ALA A N 1
ATOM 801 C CA . ALA A 1 104 ? -2.320 -4.145 0.270 1.00 97.12 104 ALA A CA 1
ATOM 802 C C . ALA A 1 104 ? -3.570 -3.560 0.952 1.00 97.12 104 ALA A C 1
ATOM 804 O O . ALA A 1 104 ? -3.791 -3.785 2.144 1.00 97.12 104 ALA A O 1
ATOM 805 N N . GLY A 1 105 ? -4.405 -2.829 0.207 1.00 94.50 105 GLY A N 1
ATOM 806 C CA . GLY A 1 105 ? -5.665 -2.287 0.716 1.00 94.50 105 GLY A CA 1
ATOM 807 C C . GLY A 1 105 ? -6.655 -3.392 1.087 1.00 94.50 105 GLY A C 1
ATOM 808 O O . GLY A 1 105 ? -7.248 -3.355 2.163 1.00 94.50 105 GLY A O 1
ATOM 809 N N . GLU A 1 106 ? -6.789 -4.410 0.235 1.00 95.25 106 GLU A N 1
ATOM 810 C CA . GLU A 1 106 ? -7.632 -5.588 0.475 1.00 95.25 106 GLU A CA 1
ATOM 811 C C . GLU A 1 106 ? -7.206 -6.365 1.719 1.00 95.25 106 GLU A C 1
ATOM 813 O O . GLU A 1 106 ? -8.050 -6.706 2.553 1.00 95.25 106 GLU A O 1
ATOM 818 N N . GLU A 1 107 ? -5.903 -6.590 1.891 1.00 96.00 107 GLU A N 1
ATOM 819 C CA . GLU A 1 107 ? -5.374 -7.264 3.073 1.00 96.00 107 GLU A CA 1
ATOM 820 C C . GLU A 1 107 ? -5.697 -6.481 4.353 1.00 96.00 107 GLU A C 1
ATOM 822 O O . GLU A 1 107 ? -6.193 -7.055 5.329 1.00 96.00 107 GLU A O 1
ATOM 827 N N . LEU A 1 108 ? -5.448 -5.165 4.359 1.00 93.31 108 LEU A N 1
ATOM 828 C CA . LEU A 1 108 ? -5.712 -4.337 5.534 1.00 93.31 108 LEU A CA 1
ATOM 829 C C . LEU A 1 108 ? -7.209 -4.261 5.853 1.00 93.31 108 LEU A C 1
ATOM 831 O O . LEU A 1 108 ? -7.559 -4.367 7.027 1.00 93.31 108 LEU A O 1
ATOM 835 N N . LEU A 1 109 ? -8.094 -4.171 4.853 1.00 90.94 109 LEU A N 1
ATOM 836 C CA . LEU A 1 109 ? -9.547 -4.255 5.062 1.00 90.94 109 LEU A CA 1
ATOM 837 C C . LEU A 1 109 ? -9.957 -5.594 5.680 1.00 90.94 109 LEU A C 1
ATOM 839 O O . LEU A 1 109 ? -10.729 -5.627 6.642 1.00 90.94 109 LEU A O 1
ATOM 843 N N . SER A 1 110 ? -9.414 -6.698 5.162 1.00 93.06 110 SER A N 1
ATOM 844 C CA . SER A 1 110 ? -9.709 -8.033 5.679 1.00 93.06 110 SER A CA 1
ATOM 845 C C . SER A 1 110 ? -9.248 -8.201 7.129 1.00 93.06 110 SER A C 1
ATOM 847 O O . SER A 1 110 ? -9.937 -8.849 7.916 1.00 93.06 110 SER A O 1
ATOM 849 N N . ARG A 1 111 ? -8.093 -7.634 7.497 1.00 93.94 111 ARG A N 1
ATOM 850 C CA . ARG A 1 111 ? -7.530 -7.704 8.858 1.00 93.94 111 ARG A CA 1
ATOM 851 C C . ARG A 1 111 ? -8.199 -6.735 9.834 1.00 93.94 111 ARG A C 1
ATOM 853 O O . ARG A 1 111 ? -8.303 -7.040 11.022 1.00 93.94 111 ARG A O 1
ATOM 860 N N . ALA A 1 112 ? -8.630 -5.572 9.353 1.00 89.19 112 ALA A N 1
ATOM 861 C CA . ALA A 1 112 ? -9.339 -4.563 10.132 1.00 89.19 112 ALA A CA 1
ATOM 862 C C . ALA A 1 112 ? -10.644 -5.128 10.706 1.00 89.19 112 ALA A C 1
ATOM 864 O O . ALA A 1 112 ? -10.902 -4.990 11.910 1.00 89.19 112 ALA A O 1
ATOM 865 N N . GLY A 1 113 ? -11.402 -5.835 9.862 1.00 85.56 113 GLY A N 1
ATOM 866 C CA . GLY A 1 113 ? -12.687 -6.424 10.216 1.00 85.56 113 GLY A CA 1
ATOM 867 C C . GLY A 1 113 ? -13.809 -5.383 10.357 1.00 85.56 113 GLY A C 1
ATOM 868 O O . GLY A 1 113 ? -13.585 -4.173 10.234 1.00 85.56 113 GLY A O 1
ATOM 869 N N . PRO A 1 114 ? -15.050 -5.834 10.607 1.00 79.69 114 PRO A N 1
ATOM 870 C CA . PRO A 1 114 ? -16.197 -4.943 10.732 1.00 79.69 114 PRO A CA 1
ATOM 871 C C . PRO A 1 114 ? -16.032 -3.984 11.919 1.00 79.69 114 PRO A C 1
ATOM 873 O O . PRO A 1 114 ? -15.687 -4.389 13.026 1.00 79.69 114 PRO A O 1
ATOM 876 N N . GLY A 1 115 ? -16.307 -2.699 11.684 1.00 77.50 115 GLY A N 1
ATOM 877 C CA . GLY A 1 115 ? -16.319 -1.669 12.725 1.00 77.50 115 GLY A CA 1
ATOM 878 C C . GLY A 1 115 ? -14.969 -1.021 13.036 1.00 77.50 115 GLY A C 1
ATOM 879 O O . GLY A 1 115 ? -14.961 -0.058 13.789 1.00 77.50 115 GLY A O 1
ATOM 880 N N . PHE A 1 116 ? -13.859 -1.457 12.429 1.00 81.25 116 PHE A N 1
ATOM 881 C CA . PHE A 1 116 ? -12.530 -0.855 12.642 1.00 81.25 116 PHE A CA 1
ATOM 882 C C . PHE A 1 116 ? -12.509 0.668 12.446 1.00 81.25 116 PHE A C 1
ATOM 884 O O . PHE A 1 116 ? -11.851 1.397 13.180 1.00 81.25 116 PHE A O 1
ATOM 891 N N . PHE A 1 117 ? -13.262 1.150 11.460 1.00 73.56 117 PHE A N 1
ATOM 892 C CA . PHE A 1 117 ? -13.329 2.564 11.110 1.00 73.56 117 PHE A CA 1
ATOM 893 C C . PHE A 1 117 ? -14.391 3.360 11.889 1.00 73.56 117 PHE A C 1
ATOM 895 O O . PHE A 1 117 ? -14.459 4.578 11.743 1.00 73.56 117 PHE A O 1
ATOM 902 N N . ASN A 1 118 ? -15.215 2.685 12.697 1.00 68.75 118 ASN A N 1
ATOM 903 C CA . ASN A 1 118 ? -16.354 3.267 13.418 1.00 68.75 118 ASN A CA 1
ATOM 904 C C . ASN A 1 118 ? -16.133 3.334 14.943 1.00 68.75 118 ASN A C 1
ATOM 906 O O . ASN A 1 118 ? -17.097 3.569 15.672 1.00 68.75 118 ASN A O 1
ATOM 910 N N . GLN A 1 119 ? -14.911 3.061 15.412 1.00 58.00 119 GLN A N 1
ATOM 911 C CA . GLN A 1 119 ? -14.524 3.081 16.829 1.00 58.00 119 GLN A CA 1
ATOM 912 C C . GLN A 1 119 ? -14.126 4.483 17.290 1.00 58.00 119 GLN A C 1
ATOM 914 O O . GLN A 1 119 ? -13.477 5.201 16.494 1.00 58.00 119 GLN A O 1
#

Foldseek 3Di:
DDDDDDFDWAAADDDDPPPDDDPPPPCPVVPPLFVVLFVLLFVLLVVQQPAHRQKTKTKTWGADPVRKIKIKIKIAASVRPDIDIDMDIGHSDNVVSSVRSNVRNVVCDVVCDPCSRVD

Radius of gyration: 15.24 Å; chains: 1; bounding box: 40×31×38 Å